Protein AF-A0A966NWR8-F1 (afdb_monomer_lite)

Foldseek 3Di:
DCVVVVNPPPPADDDDLVVLVVQCVVQVHDSVCSVVVCVVVVNDDDDDDD

Structure (mmCIF, N/CA/C/O backbone):
data_AF-A0A966NWR8-F1
#
_entry.id   AF-A0A966NWR8-F1
#
loop_
_atom_site.group_PDB
_atom_site.id
_atom_site.type_symbol
_atom_site.label_atom_id
_atom_site.label_alt_id
_atom_site.label_comp_id
_atom_site.label_asym_id
_atom_site.label_entity_id
_atom_site.label_seq_id
_atom_site.pdbx_PDB_ins_code
_atom_site.Cartn_x
_atom_site.Cartn_y
_atom_site.Cartn_z
_atom_site.occupancy
_atom_site.B_iso_or_equiv
_atom_site.auth_seq_id
_atom_site.auth_comp_id
_atom_site.auth_asym_id
_atom_site.auth_atom_id
_atom_site.pdbx_PDB_model_num
ATOM 1 N N . ILE A 1 1 ? 6.213 5.068 -8.934 1.00 85.00 1 ILE A N 1
ATOM 2 C CA . ILE A 1 1 ? 4.944 5.808 -8.708 1.00 85.00 1 ILE A CA 1
ATOM 3 C C . ILE A 1 1 ? 5.201 7.286 -8.381 1.00 85.00 1 ILE A C 1
ATOM 5 O O . ILE A 1 1 ? 4.791 8.121 -9.173 1.00 85.00 1 ILE A O 1
ATOM 9 N N . GLN A 1 2 ? 5.924 7.634 -7.304 1.00 84.56 2 GLN A N 1
ATOM 10 C CA . GLN A 1 2 ? 6.162 9.044 -6.914 1.00 84.56 2 GLN A CA 1
ATOM 11 C C . GLN A 1 2 ? 6.878 9.883 -7.979 1.00 84.56 2 GLN A C 1
ATOM 13 O O . GLN A 1 2 ? 6.365 10.923 -8.370 1.00 84.56 2 GLN A O 1
ATOM 18 N N . VAL A 1 3 ? 7.997 9.389 -8.528 1.00 87.56 3 VAL A N 1
ATOM 19 C CA . VAL A 1 3 ? 8.751 10.082 -9.596 1.00 87.56 3 VAL A CA 1
ATOM 20 C C . VAL A 1 3 ? 7.866 10.391 -10.806 1.00 87.56 3 VAL A C 1
ATOM 22 O O . VAL A 1 3 ? 7.891 11.497 -11.334 1.00 87.56 3 VAL A O 1
ATOM 25 N N . GLN A 1 4 ? 7.037 9.433 -11.222 1.00 85.50 4 GLN A N 1
ATOM 26 C CA . GLN A 1 4 ? 6.132 9.608 -12.361 1.00 85.50 4 GLN A CA 1
ATOM 27 C C . GLN A 1 4 ? 4.998 10.599 -12.071 1.00 85.50 4 GLN A C 1
ATOM 29 O O . GLN A 1 4 ? 4.546 11.280 -12.983 1.00 85.50 4 GLN A O 1
ATOM 34 N N . ARG A 1 5 ? 4.525 10.676 -10.821 1.00 85.00 5 ARG A N 1
ATOM 35 C CA . ARG A 1 5 ? 3.444 11.587 -10.409 1.00 85.00 5 ARG A CA 1
ATOM 36 C C . ARG A 1 5 ? 3.945 12.941 -9.908 1.00 85.00 5 ARG A C 1
ATOM 38 O O . ARG A 1 5 ? 3.117 13.795 -9.622 1.00 85.00 5 ARG A O 1
ATOM 45 N N . GLN A 1 6 ? 5.266 13.120 -9.808 1.00 85.56 6 GLN A N 1
ATOM 46 C CA . GLN A 1 6 ? 5.904 14.267 -9.153 1.00 85.56 6 GLN A CA 1
ATOM 47 C C . GLN A 1 6 ? 5.331 14.519 -7.741 1.00 85.56 6 GLN A C 1
ATOM 49 O O . GLN A 1 6 ? 5.231 15.656 -7.293 1.00 85.56 6 GLN A O 1
ATOM 54 N N . ASP A 1 7 ? 4.938 13.442 -7.049 1.00 82.56 7 ASP A N 1
ATOM 55 C CA . ASP A 1 7 ? 4.265 13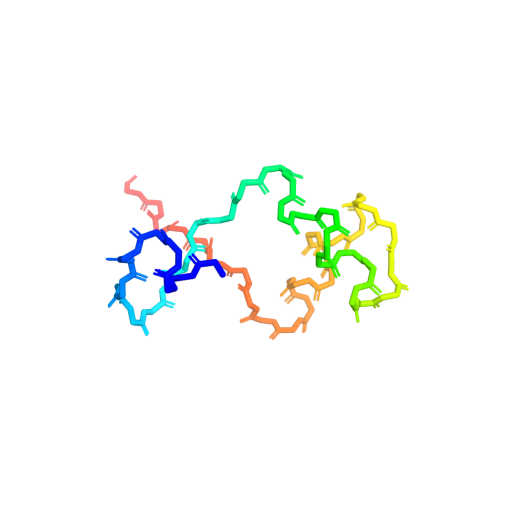.485 -5.748 1.00 82.56 7 ASP A CA 1
ATOM 56 C C . ASP A 1 7 ? 5.203 12.994 -4.643 1.00 82.56 7 ASP A C 1
ATOM 58 O O . ASP A 1 7 ? 5.458 11.793 -4.495 1.00 82.56 7 ASP A O 1
ATOM 62 N N . PHE A 1 8 ? 5.717 13.948 -3.870 1.00 79.81 8 PHE A N 1
ATOM 63 C CA . PHE A 1 8 ? 6.724 13.741 -2.833 1.00 79.81 8 PHE A CA 1
ATOM 64 C C . PHE A 1 8 ? 6.230 14.188 -1.454 1.00 79.81 8 PHE A C 1
ATOM 66 O O . PHE A 1 8 ? 6.967 14.809 -0.695 1.00 79.81 8 PHE A O 1
ATOM 73 N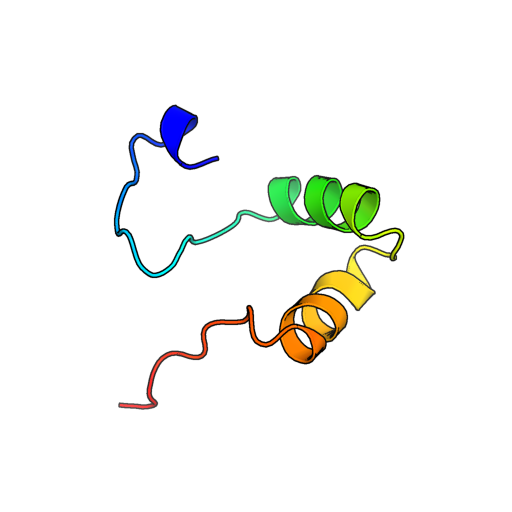 N . ASN A 1 9 ? 4.995 13.834 -1.092 1.00 76.62 9 ASN A N 1
ATOM 74 C CA . ASN A 1 9 ? 4.429 14.134 0.231 1.00 76.62 9 ASN A CA 1
ATOM 75 C C . ASN A 1 9 ? 5.191 13.480 1.420 1.00 76.62 9 ASN A C 1
ATOM 77 O O . ASN A 1 9 ? 4.871 13.710 2.581 1.00 76.62 9 ASN A O 1
ATOM 81 N N . GLY A 1 10 ? 6.194 12.632 1.160 1.00 76.12 10 GLY A N 1
ATOM 82 C CA . GLY A 1 10 ? 7.190 12.168 2.140 1.00 76.12 10 GLY A CA 1
ATOM 83 C C . GLY A 1 10 ? 6.702 11.215 3.240 1.00 76.12 10 GLY A C 1
ATOM 84 O O . GLY A 1 10 ? 7.532 10.567 3.868 1.00 76.12 10 GLY A O 1
ATOM 85 N N . LYS A 1 11 ? 5.387 11.095 3.463 1.00 85.38 11 LYS A N 1
ATOM 86 C CA . LYS A 1 11 ? 4.805 10.277 4.542 1.00 85.38 11 LYS A CA 1
ATOM 87 C C . LYS A 1 11 ? 3.832 9.202 4.058 1.00 85.38 11 LYS A C 1
ATOM 89 O O . LYS A 1 11 ? 3.799 8.118 4.623 1.00 85.38 11 LYS A O 1
ATOM 94 N N . VAL A 1 12 ? 3.032 9.497 3.035 1.00 88.88 12 VAL A N 1
ATOM 95 C CA . VAL A 1 12 ? 2.020 8.581 2.486 1.00 88.88 12 VAL A CA 1
ATOM 96 C C . VAL A 1 12 ? 1.972 8.754 0.973 1.00 88.88 12 VAL A C 1
ATOM 98 O O . VAL A 1 12 ? 2.126 9.868 0.472 1.00 88.88 12 VAL A O 1
ATOM 101 N N . ILE A 1 13 ? 1.727 7.662 0.251 1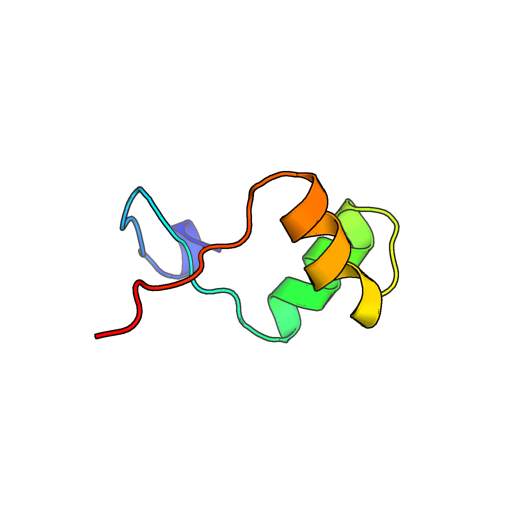.00 89.12 13 ILE A N 1
ATOM 102 C CA . ILE A 1 13 ? 1.432 7.672 -1.181 1.00 89.12 13 ILE A CA 1
ATOM 103 C C . ILE A 1 13 ? 0.056 7.052 -1.423 1.00 89.12 13 ILE A C 1
ATOM 105 O O . ILE A 1 13 ? -0.250 5.979 -0.912 1.00 89.12 13 ILE A O 1
ATOM 109 N N . THR A 1 14 ? -0.775 7.709 -2.231 1.00 87.06 14 THR A N 1
ATOM 110 C CA . THR A 1 14 ? -2.038 7.107 -2.682 1.00 87.06 14 THR A CA 1
ATOM 111 C C . THR A 1 14 ? -1.781 6.259 -3.926 1.00 87.06 14 THR A C 1
ATOM 113 O O . THR A 1 14 ? -1.343 6.766 -4.965 1.00 87.06 14 THR A O 1
ATOM 116 N N . VAL A 1 15 ? -2.057 4.960 -3.843 1.00 88.75 15 VAL A N 1
ATOM 117 C CA . VAL A 1 15 ? -1.920 4.015 -4.962 1.00 88.75 15 VAL A CA 1
ATOM 118 C C . VAL A 1 15 ? -3.229 3.897 -5.747 1.00 88.75 15 VAL A C 1
ATOM 120 O O . VAL A 1 15 ? -4.316 4.057 -5.201 1.00 88.75 15 VAL A O 1
ATOM 123 N N . ARG A 1 16 ? -3.136 3.665 -7.060 1.00 88.38 16 ARG A N 1
ATOM 124 C CA . ARG A 1 16 ? -4.291 3.403 -7.937 1.00 88.38 16 ARG A CA 1
ATOM 125 C C . ARG A 1 16 ? -4.466 1.895 -8.119 1.00 88.38 16 ARG A C 1
ATOM 127 O O . ARG A 1 16 ? -3.515 1.140 -7.966 1.00 88.38 16 ARG A O 1
ATOM 134 N N . ALA A 1 17 ? -5.638 1.464 -8.586 1.00 87.19 17 ALA A N 1
ATOM 135 C CA . ALA A 1 17 ? -5.954 0.042 -8.781 1.00 87.19 17 ALA A CA 1
ATOM 136 C C . ALA A 1 17 ? -4.955 -0.740 -9.668 1.00 87.19 17 ALA A C 1
ATOM 138 O O . ALA A 1 17 ? -4.800 -1.948 -9.510 1.00 87.19 17 ALA A O 1
ATOM 139 N N . HIS A 1 18 ? -4.270 -0.087 -10.617 1.00 88.00 18 HIS A N 1
ATOM 140 C CA . HIS A 1 18 ? -3.226 -0.754 -11.410 1.00 88.00 18 HIS A CA 1
ATOM 141 C C . HIS A 1 18 ? -1.916 -0.947 -10.640 1.00 88.00 18 HIS A C 1
ATOM 143 O O . HIS A 1 18 ? -1.235 -1.942 -10.871 1.00 88.00 18 HIS A O 1
ATOM 149 N N . ASP A 1 19 ? -1.578 -0.033 -9.726 1.00 91.25 19 ASP A N 1
ATOM 150 C CA . ASP A 1 19 ? -0.406 -0.163 -8.860 1.00 91.25 19 ASP A CA 1
ATOM 151 C C . ASP A 1 19 ? -0.599 -1.349 -7.907 1.00 91.25 19 ASP A C 1
ATOM 153 O O . ASP A 1 19 ? 0.337 -2.110 -7.687 1.00 91.25 19 ASP A O 1
ATOM 157 N N . THR A 1 20 ? -1.830 -1.565 -7.420 1.00 93.38 20 THR A N 1
A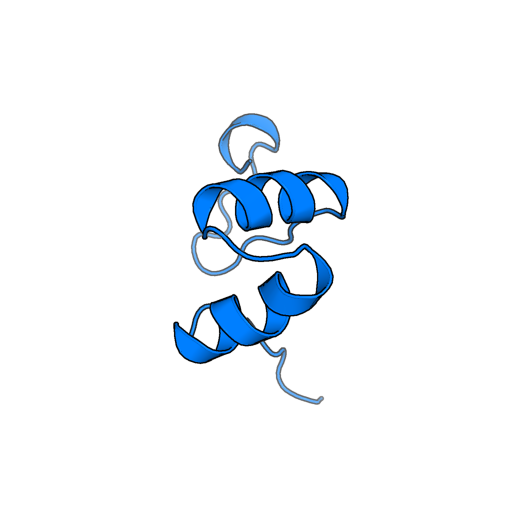TOM 158 C CA . THR A 1 20 ? -2.185 -2.696 -6.546 1.00 93.38 20 THR A CA 1
ATOM 159 C C . THR A 1 20 ? -1.812 -4.042 -7.165 1.00 93.38 20 THR A C 1
ATOM 161 O O . THR A 1 20 ? -1.287 -4.907 -6.475 1.00 93.38 20 THR A O 1
ATOM 164 N N . ARG A 1 21 ? -1.992 -4.214 -8.482 1.00 94.25 21 ARG A N 1
ATOM 165 C CA . ARG A 1 21 ? -1.573 -5.440 -9.184 1.00 94.25 21 ARG A CA 1
ATOM 166 C C . ARG A 1 21 ? -0.059 -5.617 -9.218 1.00 94.25 21 ARG A C 1
ATOM 168 O O . ARG A 1 21 ? 0.422 -6.726 -9.026 1.00 94.25 21 ARG A O 1
ATOM 175 N N . ALA A 1 22 ? 0.691 -4.545 -9.465 1.00 94.06 22 ALA A N 1
ATOM 176 C CA . ALA A 1 22 ? 2.151 -4.612 -9.451 1.00 94.06 22 ALA A CA 1
ATOM 177 C C . ALA A 1 22 ? 2.678 -4.940 -8.045 1.00 94.06 22 ALA A C 1
ATOM 179 O O . ALA A 1 22 ? 3.599 -5.737 -7.909 1.00 94.06 22 ALA A O 1
ATOM 180 N N . ILE A 1 23 ? 2.051 -4.374 -7.011 1.00 95.06 23 ILE A N 1
ATOM 181 C CA . ILE A 1 23 ? 2.367 -4.654 -5.608 1.00 95.06 23 ILE A CA 1
ATOM 182 C C . ILE A 1 23 ? 2.066 -6.119 -5.264 1.00 95.06 23 ILE A C 1
ATOM 184 O O . ILE A 1 23 ? 2.915 -6.767 -4.666 1.00 95.06 23 ILE A O 1
ATOM 188 N N . ALA A 1 24 ? 0.924 -6.664 -5.700 1.00 96.62 24 ALA A N 1
ATOM 189 C CA . ALA A 1 24 ? 0.576 -8.078 -5.514 1.00 96.62 24 ALA A CA 1
ATOM 190 C C . ALA A 1 24 ? 1.676 -9.017 -6.038 1.00 96.62 24 ALA A C 1
ATOM 192 O O . ALA A 1 24 ? 2.148 -9.891 -5.318 1.00 96.62 24 ALA A O 1
ATOM 193 N N . VAL A 1 25 ? 2.158 -8.760 -7.261 1.00 96.44 25 VAL A N 1
ATOM 194 C CA . VAL A 1 25 ? 3.257 -9.525 -7.876 1.00 96.44 25 VAL A CA 1
ATOM 195 C C . VAL A 1 25 ? 4.559 -9.395 -7.080 1.00 96.44 25 VAL A C 1
ATOM 197 O O . VAL A 1 25 ? 5.279 -10.373 -6.930 1.00 96.44 25 VAL A O 1
ATOM 200 N N . MET A 1 26 ? 4.879 -8.203 -6.567 1.00 96.06 26 MET A N 1
ATOM 201 C CA . MET A 1 26 ? 6.091 -7.984 -5.763 1.00 96.06 26 MET A CA 1
ATOM 202 C C . MET A 1 26 ? 6.041 -8.678 -4.397 1.00 96.06 26 MET A C 1
ATOM 204 O O . MET A 1 26 ? 7.088 -9.038 -3.867 1.00 96.06 26 MET A O 1
ATOM 208 N N . LEU A 1 27 ? 4.846 -8.819 -3.822 1.00 95.94 27 LEU A N 1
ATOM 209 C CA . LEU A 1 27 ? 4.622 -9.404 -2.500 1.00 95.94 27 LEU A CA 1
ATOM 210 C C . LEU A 1 27 ? 4.304 -10.907 -2.542 1.00 95.94 27 LEU A C 1
ATOM 212 O O . LEU A 1 27 ? 4.178 -11.504 -1.478 1.00 95.94 27 LEU A O 1
ATOM 216 N N . ASP A 1 28 ? 4.197 -11.494 -3.739 1.00 97.06 28 ASP A N 1
ATOM 217 C CA . ASP A 1 28 ? 3.813 -12.894 -3.970 1.00 97.06 28 ASP A CA 1
ATOM 218 C C . ASP A 1 28 ? 2.461 -13.266 -3.328 1.00 97.06 28 ASP A C 1
ATOM 220 O O . ASP A 1 28 ? 2.312 -14.286 -2.661 1.00 97.06 28 ASP A O 1
ATOM 224 N N . VAL A 1 29 ? 1.464 -12.393 -3.512 1.00 97.62 29 VAL A N 1
ATOM 225 C CA . VAL A 1 29 ? 0.086 -12.575 -3.022 1.00 97.62 29 VAL A CA 1
ATOM 226 C C . VAL A 1 29 ? -0.932 -12.269 -4.119 1.00 97.62 29 VAL A C 1
ATOM 228 O O . VAL A 1 29 ? -0.616 -11.641 -5.135 1.00 97.62 29 VAL A O 1
ATOM 231 N N . THR A 1 30 ? -2.184 -12.681 -3.929 1.00 97.75 30 THR A N 1
ATOM 232 C CA . THR A 1 30 ? -3.284 -12.263 -4.806 1.00 97.75 30 THR A CA 1
ATOM 233 C C . THR A 1 30 ? -3.635 -10.786 -4.594 1.00 97.75 30 THR A C 1
ATOM 235 O O . THR A 1 30 ? -3.309 -10.181 -3.576 1.00 97.75 30 THR A O 1
ATOM 238 N N . VAL A 1 31 ? -4.314 -10.171 -5.569 1.00 95.56 31 VAL A N 1
ATOM 239 C CA . VAL A 1 31 ? -4.702 -8.747 -5.497 1.00 95.56 31 VAL A CA 1
ATOM 240 C C . VAL A 1 31 ? -5.591 -8.457 -4.285 1.00 95.56 31 VAL A C 1
ATOM 242 O O . VAL A 1 31 ? -5.458 -7.390 -3.688 1.00 95.56 31 VAL A O 1
ATOM 245 N N . ASP A 1 32 ? -6.454 -9.405 -3.922 1.00 95.88 32 ASP A N 1
ATOM 246 C CA . ASP A 1 32 ? -7.382 -9.272 -2.798 1.00 95.88 32 ASP A CA 1
ATOM 247 C C . ASP A 1 32 ? -6.651 -9.334 -1.443 1.00 95.88 32 ASP A C 1
ATOM 249 O O . ASP A 1 32 ? -7.063 -8.676 -0.493 1.00 95.88 32 ASP A O 1
ATOM 253 N N . GLU A 1 33 ? -5.508 -10.024 -1.376 1.0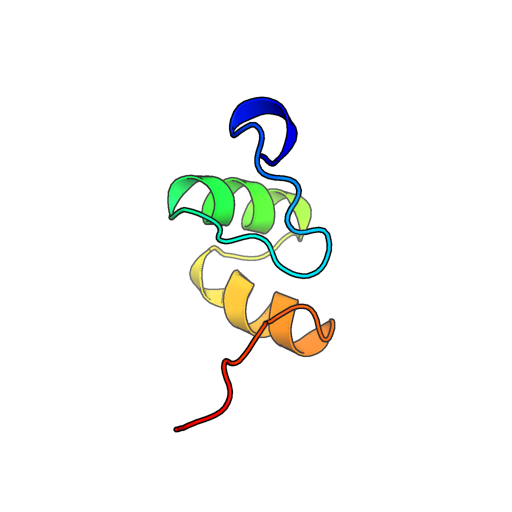0 97.38 33 GLU A N 1
ATOM 254 C CA . GLU A 1 33 ? -4.667 -10.159 -0.175 1.00 97.38 33 GLU A CA 1
ATOM 255 C C . GLU A 1 33 ? -3.692 -8.985 0.025 1.00 97.38 33 GLU A C 1
ATOM 257 O O . GLU A 1 33 ? -3.065 -8.866 1.079 1.00 97.38 33 GLU A O 1
ATOM 262 N N . VAL A 1 34 ? -3.539 -8.088 -0.959 1.00 96.31 34 VAL A N 1
ATOM 263 C CA . VAL A 1 34 ? -2.584 -6.966 -0.867 1.00 96.31 34 VAL A CA 1
ATOM 264 C C . VAL A 1 34 ? -2.881 -6.069 0.331 1.00 96.31 34 VAL A C 1
ATOM 266 O O . VAL A 1 34 ? -1.951 -5.611 0.992 1.00 96.31 34 VAL A O 1
ATOM 269 N N . GLY A 1 35 ? -4.161 -5.802 0.610 1.00 94.19 35 GLY A N 1
ATOM 270 C CA . GLY A 1 35 ? -4.565 -4.983 1.754 1.00 94.19 35 GLY A CA 1
ATOM 271 C C . GLY A 1 35 ? -4.087 -5.592 3.069 1.00 94.19 35 GLY A C 1
ATOM 272 O O . GLY A 1 35 ? -3.361 -4.940 3.818 1.00 94.19 35 GLY A O 1
ATOM 273 N N . ASP A 1 36 ? -4.416 -6.862 3.292 1.00 96.38 36 ASP A N 1
ATOM 274 C CA . ASP A 1 36 ? -4.027 -7.597 4.495 1.00 96.38 36 ASP A CA 1
ATOM 275 C C . ASP A 1 36 ? -2.503 -7.662 4.631 1.00 96.38 36 ASP A C 1
ATOM 277 O O . ASP A 1 36 ? -1.960 -7.371 5.697 1.00 96.38 36 ASP A O 1
ATOM 281 N N . LYS A 1 37 ? -1.784 -7.915 3.528 1.00 96.75 37 LYS A N 1
ATOM 282 C CA . LYS A 1 37 ? -0.322 -7.983 3.566 1.00 96.75 37 LYS A CA 1
ATOM 283 C C . LYS A 1 37 ? 0.333 -6.645 3.901 1.00 96.75 37 LYS A C 1
ATOM 285 O O . LYS A 1 37 ? 1.314 -6.602 4.641 1.00 96.75 37 LYS A O 1
ATOM 290 N N . LEU A 1 38 ? -0.194 -5.541 3.373 1.00 95.44 38 LEU A N 1
ATOM 291 C CA . LEU A 1 38 ? 0.278 -4.201 3.726 1.00 95.44 38 LEU A CA 1
ATOM 292 C C . LEU A 1 38 ? -0.063 -3.842 5.179 1.00 95.44 38 LEU A C 1
ATOM 294 O O . LEU A 1 38 ? 0.710 -3.121 5.809 1.00 95.44 38 LEU A O 1
ATOM 298 N N . ALA A 1 39 ? -1.179 -4.343 5.718 1.00 95.50 39 ALA A N 1
ATOM 299 C CA . ALA A 1 39 ? -1.550 -4.159 7.119 1.00 95.50 39 ALA A CA 1
ATOM 300 C C . ALA A 1 39 ? -0.588 -4.901 8.060 1.00 95.50 39 ALA A C 1
ATOM 302 O O . ALA A 1 39 ? -0.112 -4.314 9.027 1.00 95.50 39 ALA A O 1
ATOM 303 N N . GLU A 1 40 ? -0.244 -6.156 7.747 1.00 97.00 40 GLU A N 1
ATOM 304 C CA . GLU A 1 40 ? 0.742 -6.951 8.501 1.00 97.00 40 GLU A CA 1
ATOM 305 C C . GLU A 1 40 ? 2.114 -6.270 8.590 1.00 97.00 40 GLU A C 1
ATOM 307 O O . GLU A 1 40 ? 2.829 -6.427 9.578 1.00 97.00 40 GLU A O 1
ATOM 312 N N . LEU A 1 41 ? 2.489 -5.529 7.545 1.00 95.62 41 LEU A N 1
ATOM 313 C CA . LEU A 1 41 ? 3.755 -4.802 7.458 1.00 95.62 41 LEU A CA 1
ATOM 314 C C . LEU A 1 41 ? 3.695 -3.393 8.075 1.00 95.62 41 LEU A C 1
ATOM 316 O O . LEU A 1 41 ? 4.693 -2.679 8.012 1.00 95.62 41 LEU A O 1
ATOM 320 N N . ASP A 1 42 ? 2.551 -2.988 8.638 1.00 94.25 42 ASP A N 1
ATOM 321 C CA . ASP A 1 42 ? 2.298 -1.639 9.168 1.00 94.25 42 ASP A CA 1
ATOM 322 C C . ASP A 1 42 ? 2.501 -0.525 8.113 1.00 94.25 42 ASP A C 1
ATOM 324 O O . ASP A 1 42 ? 3.008 0.564 8.383 1.00 94.25 42 ASP A O 1
ATOM 328 N N . LEU A 1 43 ? 2.123 -0.813 6.858 1.00 93.75 43 LEU A N 1
ATOM 329 C CA . LEU A 1 43 ? 2.264 0.091 5.705 1.00 93.75 43 LEU A CA 1
ATOM 330 C C . LEU A 1 43 ? 0.937 0.710 5.238 1.00 93.75 43 LEU A C 1
ATOM 332 O O . LEU A 1 43 ? 0.940 1.566 4.347 1.00 93.75 43 LEU A O 1
ATOM 336 N N . LEU A 1 44 ? -0.202 0.297 5.804 1.00 92.56 44 LEU A N 1
ATOM 337 C CA . LEU A 1 44 ? -1.495 0.915 5.509 1.00 92.56 44 LEU A CA 1
ATOM 338 C C . LEU A 1 44 ? -1.695 2.196 6.318 1.00 92.56 44 LEU A C 1
ATOM 340 O O . LEU A 1 44 ? -1.685 2.199 7.545 1.00 92.56 44 LEU A O 1
ATOM 344 N N . PHE A 1 45 ? -1.971 3.291 5.615 1.00 90.88 45 PHE A N 1
ATOM 345 C CA . PHE A 1 45 ? -2.377 4.536 6.249 1.00 90.88 45 PHE A CA 1
ATOM 346 C C . PHE A 1 45 ? -3.893 4.559 6.478 1.00 90.88 45 PHE A C 1
ATOM 348 O O . PHE A 1 45 ? -4.667 4.544 5.519 1.00 90.88 45 PHE A O 1
ATOM 355 N N . VAL A 1 46 ? -4.309 4.668 7.741 1.00 86.81 46 VAL A N 1
ATOM 356 C CA . VAL A 1 46 ? -5.699 4.943 8.127 1.00 86.81 46 VAL A CA 1
ATOM 357 C C . VAL A 1 46 ? -5.803 6.422 8.517 1.00 86.81 46 VAL A C 1
ATOM 359 O O . VAL A 1 46 ? -5.146 6.840 9.474 1.00 86.81 46 VAL A O 1
ATOM 362 N N . PRO A 1 47 ? -6.578 7.248 7.790 1.00 83.06 47 PRO A N 1
ATOM 363 C CA . PRO A 1 47 ? -6.771 8.638 8.174 1.00 83.06 47 PRO A CA 1
ATOM 364 C C . PRO A 1 47 ? -7.499 8.714 9.526 1.00 83.06 47 PRO A C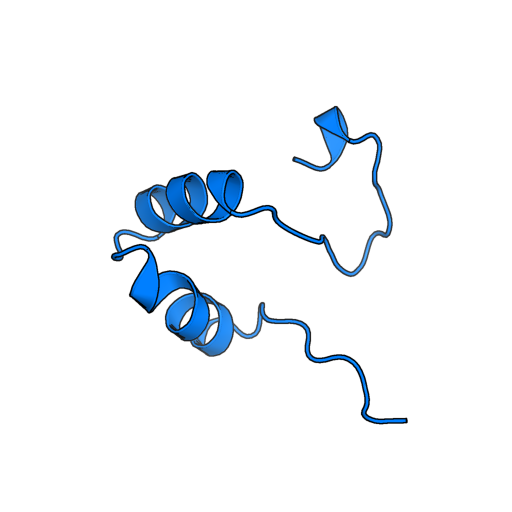 1
ATOM 366 O O . PRO A 1 47 ? -8.405 7.914 9.770 1.00 83.06 47 PRO A O 1
ATOM 369 N N . PRO A 1 48 ? -7.138 9.664 10.409 1.00 85.69 48 PRO A N 1
ATOM 370 C CA . PRO A 1 48 ? -7.851 9.850 11.666 1.00 85.69 48 PRO A CA 1
ATOM 371 C C . PRO A 1 48 ? -9.319 10.184 11.379 1.00 85.69 48 PRO A C 1
ATOM 373 O O . PRO A 1 48 ? -9.607 11.057 10.558 1.00 85.69 48 PRO A O 1
ATOM 376 N N . THR A 1 49 ? -10.240 9.485 12.043 1.00 82.75 49 THR A N 1
ATOM 377 C CA . THR A 1 49 ? -11.672 9.795 12.006 1.00 82.75 49 THR A CA 1
ATOM 378 C C . THR A 1 49 ? -11.862 11.210 12.555 1.00 82.75 49 THR A C 1
ATOM 380 O O . THR A 1 49 ? -11.486 11.468 13.700 1.00 82.75 49 THR A O 1
ATOM 383 N N . GLN A 1 50 ? -12.356 12.132 11.724 1.00 55.25 50 GLN A N 1
ATOM 384 C CA . GLN A 1 50 ? -12.733 13.482 12.161 1.00 55.25 50 GLN A CA 1
ATOM 385 C C . GLN A 1 50 ? -14.058 13.467 12.917 1.00 55.25 50 GLN A C 1
ATOM 387 O O . GLN A 1 50 ? -14.929 12.646 12.548 1.00 55.25 50 GLN A O 1
#

Secondary structure (DSSP, 8-state):
-HHHHT---SS--PPPHHHHHHHHHHHTS-TTTHHHHHHHTT-PPPPPP-

Sequence (50 aa):
IQVQRQDFNGKVITVRAHDTRAIAVMLDVTVDEVGDKLAELDLLFVPPTQ

pLDDT: mean 89.95, std 7.59, range [55.25, 97.75]

Radius of gyration: 11.96 Å; chains: 1; bounding box: 22×27×24 Å